Protein AF-A0A7W1BEW2-F1 (afdb_monomer)

pLDDT: mean 74.61, std 10.99, range [48.97, 94.62]

Secondary structure (DSSP, 8-state):
-PPPPPP---HHHHHHHHHHHHHHHH--TTHHHHHHHHHHHHHH-SHHHHHHHHHHHHHHHHHHHHHHHHHHHS-HHHHHHHHHHHHHHHHHTHHHHHHHHHHHHHHHHHS--

Nearest PDB structures (foldseek):
  6h2f-assembly1_J  TM=3.285E-01  e=8.934E+00  Aeromonas hydrophila subsp. hydrophila AL09-71

Sequence (113 aa):
MPAPLPRRGSLVSAINWMGGLSLLLFWLPVLGPLIAGLVGGWKAGAVGRAVAAVFLPALLTGLMAFAGVTYLTDWYVWGILAGVGGVLLCLLNVVPLLGGAVLGGLAARFSRP

Solvent-accessible surface area (backbone atoms only — not comparable to full-atom values): 5798 Å² total; per-residue (Å²): 134,86,79,84,75,82,81,84,74,56,66,69,59,49,50,54,48,51,52,50,45,53,62,53,62,75,51,47,78,45,60,58,37,21,52,52,14,23,56,48,2,33,72,49,52,31,48,74,56,15,59,60,55,62,52,53,58,24,52,51,48,10,52,51,33,19,53,53,40,22,69,75,63,80,33,64,70,60,5,52,51,38,12,53,48,37,26,51,56,41,55,72,40,36,65,35,19,50,53,16,10,46,52,16,6,53,54,34,56,71,73,58,132

Structure (mmCIF, N/CA/C/O backbone):
data_AF-A0A7W1BEW2-F1
#
_entry.id   AF-A0A7W1BEW2-F1
#
loop_
_atom_site.group_PDB
_atom_site.id
_atom_site.type_symbol
_atom_site.label_atom_id
_atom_site.label_alt_id
_atom_site.label_comp_id
_atom_site.label_asym_id
_atom_site.label_entity_id
_atom_site.label_seq_id
_atom_site.pdbx_PDB_ins_code
_atom_site.Cartn_x
_atom_site.Cartn_y
_atom_site.Cartn_z
_atom_site.occupancy
_atom_site.B_iso_or_equiv
_atom_site.auth_seq_id
_atom_site.auth_comp_id
_atom_site.auth_asym_id
_atom_site.auth_atom_id
_atom_site.pdbx_PDB_model_num
ATOM 1 N N . MET A 1 1 ? 42.003 -22.320 33.561 1.00 69.75 1 MET A N 1
ATOM 2 C CA . MET A 1 1 ? 40.839 -22.691 32.725 1.00 69.75 1 MET A CA 1
ATOM 3 C C . MET A 1 1 ? 40.802 -21.729 31.537 1.00 69.75 1 MET A C 1
ATOM 5 O O . MET A 1 1 ? 40.626 -20.545 31.793 1.00 69.75 1 MET A O 1
ATOM 9 N N . PRO A 1 2 ? 41.083 -22.148 30.289 1.00 63.28 2 PRO A N 1
ATOM 10 C CA . PRO A 1 2 ? 41.076 -21.228 29.146 1.00 63.28 2 PRO A CA 1
ATOM 11 C C . PRO A 1 2 ? 39.644 -20.839 28.736 1.00 63.28 2 PRO A C 1
ATOM 13 O O . PRO A 1 2 ? 38.741 -21.674 28.764 1.00 63.28 2 PRO A O 1
ATOM 16 N N . ALA A 1 3 ? 39.445 -19.565 28.381 1.00 71.81 3 ALA A N 1
ATOM 17 C CA . ALA A 1 3 ? 38.155 -19.016 27.958 1.00 71.81 3 ALA A CA 1
ATOM 18 C C . ALA A 1 3 ? 37.701 -19.620 26.608 1.00 71.81 3 ALA A C 1
ATOM 20 O O . ALA A 1 3 ? 38.542 -19.800 25.722 1.00 71.81 3 ALA A O 1
ATOM 21 N N . PRO A 1 4 ? 36.403 -19.925 26.405 1.00 64.06 4 PRO A N 1
ATOM 22 C CA . PRO A 1 4 ? 35.923 -20.484 25.141 1.00 64.06 4 PRO A CA 1
ATOM 23 C C . PRO A 1 4 ? 36.091 -19.481 23.988 1.00 64.06 4 PRO A C 1
ATOM 25 O O . PRO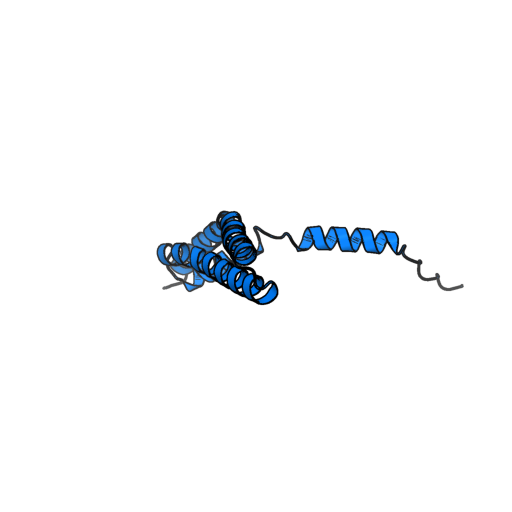 A 1 4 ? 35.672 -18.330 24.098 1.00 64.06 4 PRO A O 1
ATOM 28 N N . LEU A 1 5 ? 36.678 -19.914 22.867 1.00 63.19 5 LEU A N 1
ATOM 29 C CA . LEU A 1 5 ? 36.839 -19.081 21.671 1.00 63.19 5 LEU A CA 1
ATOM 30 C C . LEU A 1 5 ? 35.470 -18.769 21.025 1.00 63.19 5 LEU A C 1
ATOM 32 O O . LEU A 1 5 ? 34.639 -19.679 20.913 1.00 63.19 5 LEU A O 1
ATOM 36 N N . PRO A 1 6 ? 35.224 -17.530 20.549 1.00 61.88 6 PRO A N 1
ATOM 37 C CA . PRO A 1 6 ? 33.986 -17.180 19.858 1.00 61.88 6 PRO A CA 1
ATOM 38 C C . PRO A 1 6 ? 33.799 -18.064 18.620 1.00 61.88 6 PRO A C 1
ATOM 40 O O . PRO A 1 6 ? 34.673 -18.126 17.751 1.00 61.88 6 PRO A O 1
ATOM 43 N N . ARG A 1 7 ? 32.664 -18.769 18.531 1.00 64.06 7 ARG A N 1
ATOM 44 C CA . ARG A 1 7 ? 32.346 -19.626 17.379 1.00 64.06 7 ARG A CA 1
ATOM 45 C C . ARG A 1 7 ? 32.329 -18.777 16.103 1.00 64.06 7 ARG A C 1
ATOM 47 O O . ARG A 1 7 ? 31.500 -17.882 15.969 1.00 64.06 7 ARG A O 1
ATOM 54 N N . ARG A 1 8 ? 33.220 -19.080 15.150 1.00 60.66 8 ARG A N 1
ATOM 55 C CA . ARG A 1 8 ? 33.186 -18.512 13.792 1.00 60.66 8 ARG A CA 1
ATOM 56 C C . ARG A 1 8 ? 31.885 -18.940 13.106 1.00 60.66 8 ARG A C 1
ATOM 58 O O . ARG A 1 8 ? 31.735 -20.100 12.733 1.00 60.66 8 ARG A O 1
ATOM 65 N N . GLY A 1 9 ? 30.946 -18.009 12.963 1.00 63.03 9 GLY A N 1
ATOM 66 C CA . GLY A 1 9 ? 29.741 -18.199 12.157 1.00 63.03 9 GLY A CA 1
ATOM 67 C C . GLY A 1 9 ? 30.085 -18.280 10.668 1.00 63.03 9 GLY A C 1
ATOM 68 O O . GLY A 1 9 ? 30.953 -17.557 10.183 1.00 63.03 9 GLY A O 1
ATOM 69 N N . SER A 1 10 ? 29.418 -19.178 9.942 1.00 75.69 10 SER A N 1
ATOM 70 C CA . SER A 1 10 ? 29.592 -19.334 8.494 1.00 75.69 10 SER A CA 1
ATOM 71 C C . SER A 1 10 ? 29.005 -18.131 7.748 1.00 75.69 10 SER A C 1
ATOM 73 O O . SER A 1 10 ? 27.817 -17.840 7.879 1.00 75.69 10 SER A O 1
ATOM 75 N N . LEU A 1 11 ? 29.822 -17.464 6.924 1.00 75.56 11 LEU A N 1
ATOM 76 C CA . LEU A 1 11 ? 29.397 -16.362 6.048 1.00 75.56 11 LEU A CA 1
ATOM 77 C C . LEU A 1 11 ? 28.248 -16.790 5.120 1.00 75.56 11 LEU A C 1
ATOM 79 O O . LEU A 1 11 ? 27.293 -16.049 4.919 1.00 75.56 11 LEU A O 1
ATOM 83 N N . VAL A 1 12 ? 28.308 -18.024 4.612 1.00 79.81 12 VAL A N 1
ATOM 84 C CA . VAL A 1 12 ? 27.274 -18.603 3.740 1.00 79.81 12 VAL A CA 1
ATOM 85 C C . VAL A 1 12 ? 25.960 -18.793 4.502 1.00 79.81 12 VAL A C 1
ATOM 87 O O . VAL A 1 12 ? 24.888 -18.511 3.972 1.00 79.81 12 VAL A O 1
ATOM 90 N N . SER A 1 13 ? 26.031 -19.186 5.779 1.00 76.12 13 SER A N 1
ATOM 91 C CA . SER A 1 13 ? 24.850 -19.243 6.648 1.00 76.12 13 SER A CA 1
ATOM 92 C C . SER A 1 13 ? 24.268 -17.853 6.897 1.00 76.12 13 SER A C 1
ATOM 94 O O . SER A 1 13 ? 23.050 -17.716 6.936 1.00 76.12 13 SER A O 1
ATOM 96 N N . ALA A 1 14 ? 25.112 -16.830 7.049 1.00 78.06 14 ALA A N 1
ATOM 97 C CA . ALA A 1 14 ? 24.661 -15.456 7.245 1.00 78.06 14 ALA A CA 1
ATOM 98 C C . ALA A 1 14 ? 23.973 -14.891 5.990 1.00 78.06 14 ALA A C 1
ATOM 100 O O . ALA A 1 14 ? 22.916 -14.282 6.113 1.00 78.06 14 ALA A O 1
ATOM 101 N N . ILE A 1 15 ? 24.506 -15.155 4.792 1.00 83.12 15 ILE A N 1
ATOM 102 C CA . ILE A 1 15 ? 23.910 -14.733 3.511 1.00 83.12 15 ILE A CA 1
ATOM 103 C C . ILE A 1 15 ? 22.552 -15.408 3.285 1.00 83.12 15 ILE A C 1
ATOM 105 O O . ILE A 1 15 ? 21.583 -14.724 2.960 1.00 83.12 15 ILE A O 1
ATOM 109 N N . ASN A 1 16 ? 22.447 -16.720 3.527 1.00 83.19 16 ASN A N 1
ATOM 110 C CA . ASN A 1 16 ? 21.166 -17.427 3.423 1.00 83.19 16 ASN A CA 1
ATOM 111 C C . ASN A 1 16 ? 20.133 -16.894 4.423 1.00 83.19 16 ASN A C 1
ATOM 113 O O . ASN A 1 16 ? 18.950 -16.807 4.097 1.00 83.19 16 ASN A O 1
ATOM 117 N N . TRP A 1 17 ? 20.566 -16.508 5.625 1.00 78.75 17 TRP A N 1
ATOM 118 C CA . TRP A 1 17 ? 19.658 -16.008 6.652 1.00 78.75 17 TRP A CA 1
ATOM 119 C C . TRP A 1 17 ? 19.228 -14.564 6.428 1.00 78.75 17 TRP A C 1
ATOM 121 O O . TRP A 1 17 ? 18.056 -14.239 6.596 1.00 78.75 17 TRP A O 1
ATOM 131 N N . MET A 1 18 ? 20.136 -13.723 5.939 1.00 72.88 18 MET A N 1
ATOM 132 C CA . MET A 1 18 ? 19.807 -12.370 5.501 1.00 72.88 18 MET A CA 1
ATOM 133 C C . MET A 1 18 ? 18.888 -12.376 4.275 1.00 72.88 18 MET A C 1
ATOM 135 O O . MET A 1 18 ? 17.892 -11.663 4.282 1.00 72.88 18 MET A O 1
ATOM 139 N N . GLY A 1 19 ? 19.140 -13.221 3.269 1.00 79.19 19 GLY A N 1
ATOM 140 C CA . GLY A 1 19 ? 18.258 -13.360 2.104 1.00 79.19 19 GLY A CA 1
ATOM 141 C C . GLY A 1 19 ? 16.869 -13.890 2.471 1.00 79.19 19 GLY A C 1
ATOM 142 O O . GLY A 1 19 ? 15.862 -13.340 2.025 1.00 79.19 19 GLY A O 1
ATOM 143 N N . GLY A 1 20 ? 16.808 -14.899 3.350 1.00 75.50 20 GLY A N 1
ATOM 144 C CA . GLY A 1 20 ? 15.552 -15.427 3.887 1.00 75.50 20 GLY A CA 1
ATOM 145 C C . GLY A 1 20 ? 14.754 -14.375 4.661 1.00 75.50 20 GLY A C 1
ATOM 146 O O . GLY A 1 20 ? 13.552 -14.246 4.446 1.00 75.50 20 GLY A O 1
ATOM 147 N N . LEU A 1 21 ? 15.419 -13.569 5.497 1.00 72.00 21 LEU A N 1
ATOM 148 C CA . LEU A 1 21 ? 14.797 -12.466 6.235 1.00 72.00 21 LEU A CA 1
ATOM 149 C C . LEU A 1 21 ? 14.354 -11.319 5.330 1.00 72.00 21 LEU A C 1
ATOM 151 O O . LEU A 1 21 ? 13.281 -10.776 5.553 1.00 72.00 21 LEU A O 1
ATOM 155 N N . SER A 1 22 ? 15.118 -10.950 4.305 1.00 65.06 22 SER A N 1
ATOM 156 C CA . SER A 1 22 ? 14.691 -9.926 3.347 1.00 65.06 22 SER A CA 1
ATOM 157 C C . SER A 1 22 ? 13.468 -10.373 2.546 1.00 65.06 22 SER A C 1
ATOM 159 O O . SER A 1 22 ? 12.588 -9.550 2.318 1.00 65.06 22 SER A O 1
ATOM 161 N N . LEU A 1 23 ? 13.355 -11.664 2.204 1.00 61.16 23 LEU A N 1
ATOM 162 C CA . LEU A 1 23 ? 12.135 -12.246 1.628 1.00 61.16 23 LEU A CA 1
ATOM 163 C C . LEU A 1 23 ? 10.960 -12.229 2.625 1.00 61.16 23 LEU A C 1
ATOM 165 O O . LEU A 1 23 ? 9.830 -11.942 2.238 1.00 61.16 23 LEU A O 1
ATOM 169 N N . LEU A 1 24 ? 11.237 -12.515 3.904 1.00 61.31 24 LEU A N 1
ATOM 170 C CA . LEU A 1 24 ? 10.243 -12.579 4.980 1.00 61.31 24 LEU A CA 1
ATOM 171 C C . LEU A 1 24 ? 9.748 -11.190 5.426 1.00 61.31 24 LEU A C 1
ATOM 173 O O . LEU A 1 24 ? 8.592 -11.054 5.801 1.00 61.31 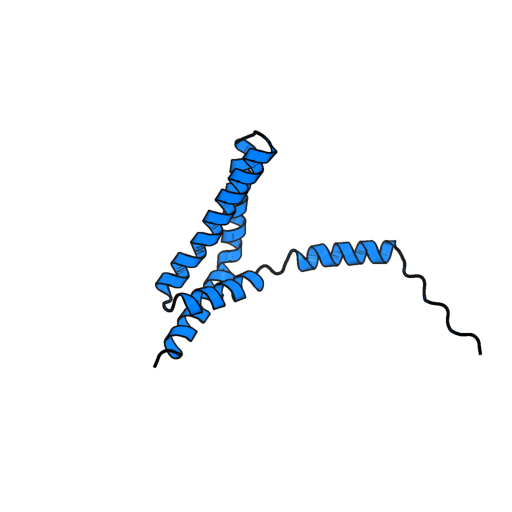24 LEU A O 1
ATOM 177 N N . LEU A 1 25 ? 10.601 -10.158 5.396 1.00 58.31 25 LEU A N 1
ATOM 178 C CA . LEU A 1 25 ? 10.295 -8.795 5.864 1.00 58.31 25 LEU A CA 1
ATOM 179 C C . LEU A 1 25 ? 9.850 -7.839 4.752 1.00 58.31 25 LEU A C 1
ATOM 181 O O . LEU A 1 25 ? 9.152 -6.871 5.042 1.00 58.31 25 LEU A O 1
ATOM 185 N N . PHE A 1 26 ? 10.201 -8.096 3.490 1.00 60.56 26 PHE A N 1
ATOM 186 C CA . PHE A 1 26 ? 9.556 -7.434 2.347 1.00 60.56 26 PHE A CA 1
ATOM 187 C C . PHE A 1 26 ? 8.041 -7.695 2.359 1.00 60.56 26 PHE A C 1
ATOM 189 O O . PHE A 1 26 ? 7.251 -6.850 1.931 1.00 60.56 26 PHE A O 1
ATOM 196 N N . TRP A 1 27 ? 7.652 -8.852 2.912 1.00 55.97 27 TRP A N 1
ATOM 1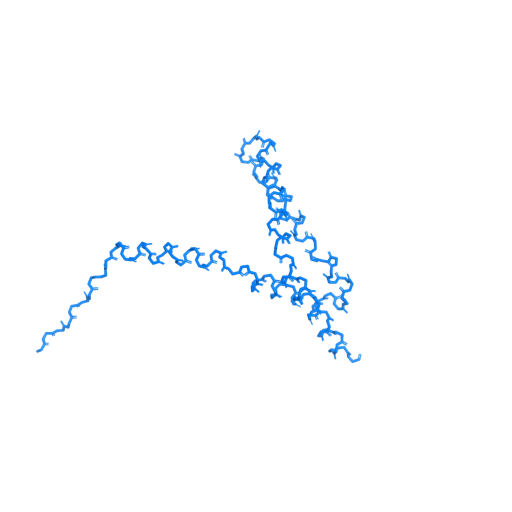97 C CA . TRP A 1 27 ? 6.285 -9.287 3.088 1.00 55.97 27 TRP A CA 1
ATOM 198 C C . TRP A 1 27 ? 5.862 -9.267 4.572 1.00 55.97 27 TRP A C 1
ATOM 200 O O . TRP A 1 27 ? 5.809 -10.301 5.223 1.00 55.97 27 TRP A O 1
ATOM 210 N N . LEU A 1 28 ? 5.321 -8.150 5.059 1.00 61.12 28 LEU A N 1
ATOM 211 C CA . LEU A 1 28 ? 4.079 -8.277 5.842 1.00 61.12 28 LEU A CA 1
ATOM 212 C C . LEU A 1 28 ? 2.904 -7.478 5.219 1.00 61.12 28 LEU A C 1
ATOM 214 O O . LEU A 1 28 ? 2.212 -6.752 5.941 1.00 61.12 28 LEU A O 1
ATOM 218 N N . PRO A 1 29 ? 2.626 -7.580 3.889 1.00 56.44 29 PRO A N 1
ATOM 219 C CA . PRO A 1 29 ? 1.310 -7.358 3.331 1.00 56.44 29 PRO A CA 1
ATOM 220 C C . PRO A 1 29 ? 0.331 -8.150 4.174 1.00 56.44 29 PRO A C 1
ATOM 222 O O . PRO A 1 29 ? 0.652 -9.200 4.735 1.00 56.44 29 PRO A O 1
ATOM 225 N N . VAL A 1 30 ? -0.854 -7.582 4.300 1.00 57.41 30 VAL A N 1
ATOM 226 C CA . VAL A 1 30 ? -1.800 -7.849 5.379 1.00 57.41 30 VAL A CA 1
ATOM 227 C C . VAL A 1 30 ? -1.564 -6.978 6.610 1.00 57.41 30 VAL A C 1
ATOM 229 O O . VAL A 1 30 ? -2.343 -6.049 6.777 1.00 57.41 30 VAL A O 1
ATOM 232 N N . LEU A 1 31 ? -0.532 -7.174 7.438 1.00 64.25 31 LEU A N 1
ATOM 233 C CA . LEU A 1 31 ? -0.445 -6.485 8.743 1.00 64.25 31 LEU A CA 1
ATOM 234 C C . LEU A 1 31 ? -0.213 -4.967 8.649 1.00 64.25 31 LEU A C 1
ATOM 236 O O . LEU A 1 31 ? -0.916 -4.205 9.311 1.00 64.25 31 LEU A O 1
ATOM 240 N N . GLY A 1 32 ? 0.707 -4.508 7.797 1.00 68.31 32 GLY A N 1
ATOM 241 C CA . GLY A 1 32 ? 0.917 -3.069 7.566 1.00 68.31 32 GLY A CA 1
ATOM 242 C C . GLY A 1 32 ? -0.332 -2.369 7.002 1.00 68.31 32 GLY A C 1
ATOM 243 O O . GLY A 1 32 ? -0.798 -1.389 7.588 1.00 68.31 32 GLY A O 1
ATOM 244 N N . PRO A 1 33 ? -0.929 -2.902 5.917 1.00 67.31 33 PRO A N 1
ATOM 245 C CA . PRO A 1 33 ? -2.197 -2.420 5.377 1.00 67.31 33 PRO A CA 1
ATOM 246 C C . PRO A 1 33 ? -3.347 -2.418 6.394 1.00 67.31 33 PRO A C 1
ATOM 248 O O . PRO A 1 33 ? -4.112 -1.458 6.435 1.00 67.31 33 PRO A O 1
ATOM 251 N N . LEU A 1 34 ? -3.451 -3.447 7.244 1.00 63.12 34 LEU A N 1
ATOM 252 C CA . LEU A 1 34 ? -4.475 -3.541 8.290 1.00 63.12 34 LEU A CA 1
ATOM 253 C C . LEU A 1 34 ? -4.357 -2.403 9.297 1.00 63.12 34 LEU A C 1
ATOM 255 O O . LEU A 1 34 ? -5.352 -1.749 9.591 1.00 63.12 34 LEU A O 1
ATOM 259 N N . ILE A 1 35 ? -3.148 -2.152 9.805 1.00 66.81 35 ILE A N 1
ATOM 260 C CA . ILE A 1 35 ? -2.891 -1.106 10.803 1.00 66.81 35 ILE A CA 1
ATOM 261 C C . ILE A 1 35 ? -3.117 0.279 10.186 1.00 66.81 35 ILE A C 1
ATOM 263 O O . ILE A 1 35 ? -3.770 1.127 10.794 1.00 66.81 35 ILE A O 1
ATOM 267 N N . ALA A 1 36 ? -2.644 0.496 8.955 1.00 68.88 36 ALA A N 1
ATOM 268 C CA . ALA A 1 36 ? -2.870 1.738 8.219 1.00 68.88 36 ALA A CA 1
ATOM 269 C C . ALA A 1 36 ? -4.368 1.992 7.975 1.00 68.88 36 ALA A C 1
ATOM 271 O O . ALA A 1 36 ? -4.852 3.106 8.191 1.00 68.88 36 ALA A O 1
ATOM 272 N N . GLY A 1 37 ? -5.111 0.947 7.598 1.00 66.06 37 GLY A N 1
ATOM 273 C CA . GLY A 1 37 ? -6.565 0.980 7.483 1.00 66.06 37 GLY A CA 1
ATOM 274 C C . GLY A 1 37 ? -7.230 1.323 8.815 1.00 66.06 37 GLY A C 1
ATOM 275 O O . GLY A 1 37 ? -8.056 2.227 8.864 1.00 66.06 37 GLY A O 1
ATOM 276 N N . LEU A 1 38 ? -6.828 0.673 9.909 1.00 69.19 38 LEU A N 1
ATOM 277 C CA . LEU A 1 38 ? -7.374 0.898 11.253 1.00 69.19 38 LEU A CA 1
ATOM 278 C C . LEU A 1 38 ? -7.209 2.351 11.707 1.00 69.19 38 LEU A C 1
ATOM 280 O O . LEU A 1 38 ? -8.185 2.987 12.105 1.00 69.19 38 LEU A O 1
ATOM 284 N N . VAL A 1 39 ? -6.005 2.911 11.575 1.00 71.75 39 VAL A N 1
ATOM 285 C CA . VAL A 1 39 ? -5.721 4.309 11.943 1.00 71.75 39 VAL A CA 1
ATOM 286 C C . VAL A 1 39 ? -6.450 5.287 11.014 1.00 71.75 39 VAL A C 1
ATOM 288 O O . VAL A 1 39 ? -7.030 6.272 11.480 1.00 71.75 39 VAL A O 1
ATOM 291 N N . GLY A 1 40 ? -6.473 5.009 9.707 1.00 66.62 40 GLY A N 1
ATOM 292 C CA . GLY A 1 40 ? -7.172 5.831 8.718 1.00 66.62 40 GLY A CA 1
ATOM 293 C C . GLY A 1 40 ? -8.688 5.852 8.929 1.00 66.62 40 GLY A C 1
ATOM 294 O O . GLY A 1 40 ? -9.299 6.921 8.915 1.00 66.62 40 GLY A O 1
ATOM 295 N N . GLY A 1 41 ? -9.289 4.692 9.203 1.00 65.81 41 GLY A N 1
ATOM 296 C CA . GLY A 1 41 ? -10.712 4.544 9.499 1.00 65.81 41 GLY A CA 1
ATOM 297 C C . GLY A 1 41 ? -11.111 5.207 10.813 1.00 65.81 41 GLY A C 1
ATOM 298 O O . GLY A 1 41 ? -12.122 5.911 10.861 1.00 65.81 41 GLY A O 1
ATOM 299 N N . TRP A 1 42 ? -10.274 5.070 11.848 1.00 63.09 42 TRP A N 1
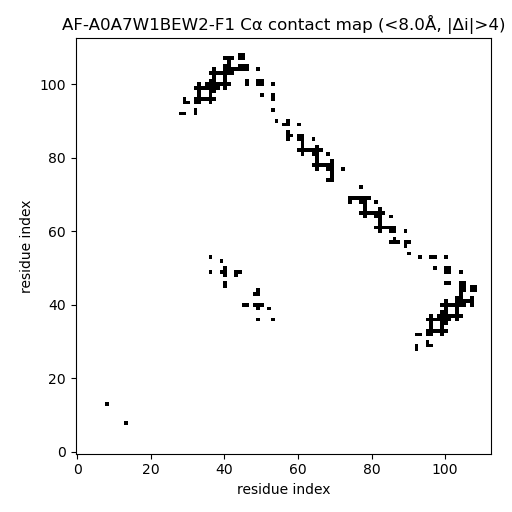ATOM 300 C CA . TRP A 1 42 ? -10.497 5.722 13.139 1.00 63.09 42 TRP A CA 1
ATOM 301 C C . TRP A 1 42 ? -10.487 7.253 13.008 1.00 63.09 42 TRP A C 1
ATOM 303 O O . TRP A 1 42 ? -11.370 7.940 13.522 1.00 63.09 42 TRP A O 1
ATOM 313 N N . LYS A 1 43 ? -9.555 7.798 12.215 1.00 67.44 43 LYS A N 1
ATOM 314 C CA . LYS A 1 43 ? -9.454 9.243 11.950 1.00 67.44 43 LYS A CA 1
ATOM 315 C C . LYS A 1 43 ? -10.538 9.768 10.998 1.00 67.44 43 LYS A C 1
ATOM 317 O O . LYS A 1 43 ? -10.965 10.913 11.138 1.00 67.44 43 LYS A O 1
ATOM 322 N N . ALA A 1 44 ? -11.017 8.947 10.060 1.00 68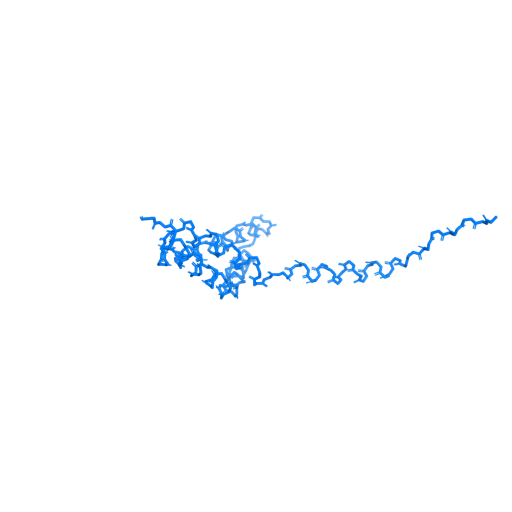.81 44 ALA A N 1
ATOM 323 C CA . ALA A 1 44 ? -12.106 9.305 9.149 1.00 68.81 44 ALA A CA 1
ATOM 324 C C . ALA A 1 44 ? -13.464 9.434 9.867 1.00 68.81 44 ALA A C 1
ATOM 326 O O . ALA A 1 44 ? -14.336 10.171 9.400 1.00 68.81 44 ALA A O 1
ATOM 327 N N . GLY A 1 45 ? -13.649 8.737 10.997 1.00 60.94 45 GLY A N 1
ATOM 328 C CA . GLY A 1 45 ? -14.814 8.863 11.883 1.00 60.94 45 GLY A CA 1
ATOM 329 C C . GLY A 1 45 ? -16.152 8.401 11.289 1.00 60.94 45 GLY A C 1
ATOM 330 O O . GLY A 1 45 ? -17.188 8.585 11.922 1.00 60.94 45 GLY A O 1
ATOM 331 N N . ALA A 1 46 ? -16.144 7.840 10.077 1.00 67.19 46 ALA A N 1
ATOM 332 C CA . ALA A 1 46 ? -17.294 7.260 9.393 1.00 67.19 46 ALA A CA 1
ATOM 333 C C . ALA A 1 46 ? -16.821 6.230 8.354 1.00 67.19 46 ALA A C 1
ATOM 335 O O . ALA A 1 46 ? -15.897 6.500 7.584 1.00 67.19 46 ALA A O 1
ATOM 336 N N . VAL A 1 47 ? -17.497 5.079 8.288 1.00 65.50 47 VAL A N 1
ATOM 337 C CA . VAL A 1 47 ? -17.119 3.948 7.418 1.00 65.50 47 VAL A CA 1
ATOM 338 C C . VAL A 1 47 ? -17.114 4.342 5.935 1.00 65.50 47 VAL A C 1
ATOM 340 O O . VAL A 1 47 ? -16.165 4.029 5.227 1.00 65.50 47 VAL A O 1
ATOM 343 N N . GLY A 1 48 ? -18.101 5.117 5.468 1.00 68.12 48 GLY A N 1
ATOM 344 C CA . GLY A 1 48 ? -18.160 5.558 4.065 1.00 68.12 48 GLY A CA 1
ATOM 345 C C . GLY A 1 48 ? -16.970 6.431 3.639 1.00 68.12 48 GLY A C 1
ATOM 346 O O . GLY A 1 48 ? -16.423 6.252 2.554 1.00 68.12 48 GLY A O 1
ATOM 347 N N . ARG A 1 49 ? -16.504 7.330 4.519 1.00 70.94 49 ARG A N 1
ATOM 348 C CA . ARG A 1 49 ? -15.309 8.157 4.267 1.00 70.94 49 ARG A CA 1
ATOM 349 C C . ARG A 1 49 ? -14.022 7.334 4.349 1.00 70.94 49 ARG A C 1
ATOM 351 O O . ARG A 1 49 ? -13.090 7.602 3.598 1.00 70.94 49 ARG A O 1
ATOM 358 N N . ALA A 1 50 ? -13.985 6.328 5.223 1.00 65.06 50 ALA A N 1
ATOM 359 C CA . ALA A 1 50 ? -12.854 5.417 5.365 1.00 65.06 50 ALA A CA 1
ATOM 360 C C . ALA A 1 50 ? -12.652 4.545 4.112 1.00 65.06 50 ALA A C 1
ATOM 362 O O . ALA A 1 50 ? -11.525 4.400 3.649 1.00 65.06 50 ALA A O 1
ATOM 363 N N . VAL A 1 51 ? -13.739 4.038 3.518 1.00 68.62 51 VAL A N 1
ATOM 364 C CA . VAL A 1 51 ? -13.707 3.240 2.279 1.00 68.62 51 VAL A CA 1
ATOM 365 C C . VAL A 1 51 ? -13.195 4.061 1.093 1.00 68.62 51 VAL A C 1
ATOM 367 O O . VAL A 1 51 ? -12.345 3.587 0.348 1.00 68.62 51 VAL A O 1
ATOM 370 N N . ALA A 1 52 ? -13.641 5.310 0.934 1.00 72.62 52 ALA A N 1
ATOM 371 C CA . ALA A 1 52 ? -13.126 6.182 -0.125 1.00 72.62 52 ALA A CA 1
ATOM 372 C C . ALA A 1 52 ? -11.632 6.517 0.070 1.00 72.62 52 ALA A C 1
ATOM 374 O O . ALA A 1 52 ? -10.868 6.559 -0.895 1.00 72.62 52 ALA A O 1
ATOM 375 N N . ALA A 1 53 ? -11.196 6.702 1.322 1.00 72.50 53 ALA A N 1
ATOM 376 C CA . ALA A 1 53 ? -9.806 7.009 1.658 1.00 72.50 53 ALA A CA 1
ATOM 377 C C . ALA A 1 53 ? -8.825 5.857 1.363 1.00 72.50 53 ALA A C 1
ATOM 379 O O . ALA A 1 53 ? -7.640 6.119 1.182 1.00 72.50 53 ALA A O 1
ATOM 380 N N . VAL A 1 54 ? -9.301 4.609 1.267 1.00 72.88 54 VAL A N 1
ATOM 381 C CA . VAL A 1 54 ? -8.491 3.420 0.931 1.00 72.88 54 VAL A CA 1
ATOM 382 C C . VAL A 1 54 ? -7.925 3.475 -0.494 1.00 72.88 54 VAL A C 1
ATOM 384 O O . VAL A 1 54 ? -6.830 2.974 -0.738 1.00 72.88 54 VAL A O 1
ATOM 387 N N . PHE A 1 55 ? -8.628 4.114 -1.435 1.00 77.38 55 PHE A N 1
ATOM 388 C CA . PHE A 1 55 ? -8.208 4.178 -2.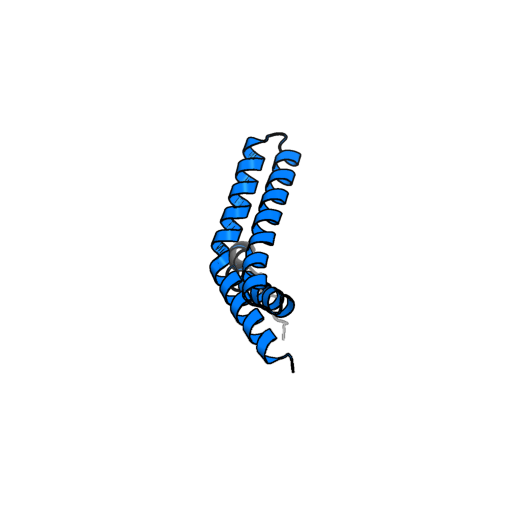843 1.00 77.38 55 PHE A CA 1
ATOM 389 C C . PHE A 1 55 ? -7.204 5.296 -3.134 1.00 77.38 55 PHE A C 1
ATOM 391 O O . PHE A 1 55 ? -6.406 5.190 -4.065 1.00 77.38 55 PHE A O 1
ATOM 398 N N . LEU A 1 56 ? -7.218 6.355 -2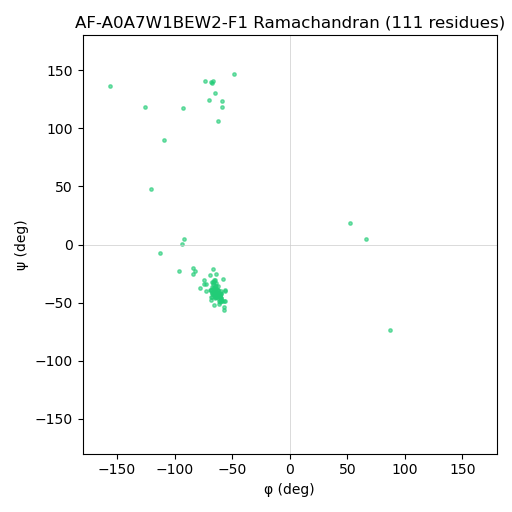.323 1.00 80.25 56 LEU A N 1
ATOM 399 C CA . LEU A 1 56 ? -6.322 7.497 -2.474 1.00 80.25 56 LEU A CA 1
ATOM 400 C C . LEU A 1 56 ? -4.826 7.117 -2.441 1.00 80.25 56 LEU A C 1
ATOM 402 O O . LEU A 1 56 ? -4.108 7.538 -3.348 1.00 80.25 56 LEU A O 1
ATOM 406 N N . PRO A 1 57 ? -4.328 6.312 -1.478 1.00 79.00 57 PRO A N 1
ATOM 407 C CA . PRO A 1 57 ? -2.927 5.903 -1.470 1.00 79.00 57 PRO A CA 1
ATOM 408 C C . PRO A 1 57 ? -2.560 5.042 -2.682 1.00 79.00 57 PRO A C 1
ATOM 410 O O . PRO A 1 57 ? -1.481 5.231 -3.225 1.00 79.00 57 PRO A O 1
ATOM 413 N N . ALA A 1 58 ? -3.454 4.173 -3.170 1.00 82.25 58 ALA A N 1
ATOM 414 C CA . ALA A 1 58 ? -3.182 3.371 -4.365 1.00 82.25 58 ALA A CA 1
ATOM 415 C C . ALA A 1 58 ? -2.938 4.258 -5.597 1.00 82.25 58 ALA A C 1
ATOM 417 O O . ALA A 1 58 ? -1.967 4.058 -6.326 1.00 82.25 58 ALA A O 1
ATOM 418 N N . LEU A 1 59 ? -3.779 5.28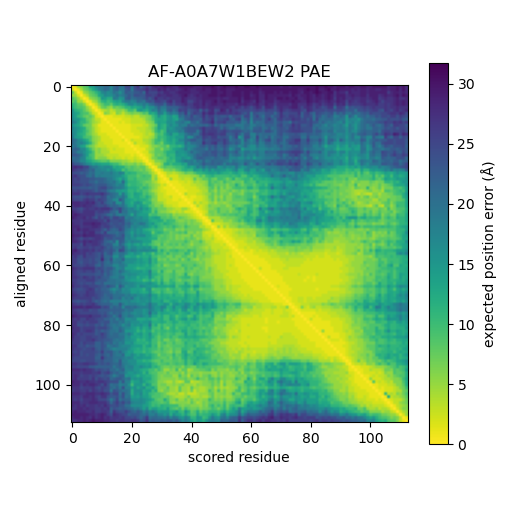1 -5.787 1.00 85.12 59 LEU A N 1
ATOM 419 C CA . LEU A 1 59 ? -3.628 6.240 -6.880 1.00 85.12 59 LEU A CA 1
ATOM 420 C C . LEU A 1 59 ? -2.339 7.065 -6.739 1.00 85.12 59 LEU A C 1
ATOM 422 O O . LEU A 1 59 ? -1.615 7.256 -7.715 1.00 85.12 59 LEU A O 1
ATOM 426 N N . LEU A 1 60 ? -2.039 7.525 -5.521 1.00 86.31 60 LEU A N 1
ATOM 427 C CA . LEU A 1 60 ? -0.855 8.335 -5.237 1.00 86.31 60 LEU A CA 1
ATOM 428 C C . LEU A 1 60 ? 0.438 7.548 -5.487 1.00 86.31 60 LEU A C 1
ATOM 430 O O . LEU A 1 60 ? 1.352 8.050 -6.138 1.00 86.31 60 LEU A O 1
ATOM 434 N N . THR A 1 61 ? 0.499 6.301 -5.013 1.00 85.25 61 THR A N 1
ATOM 435 C CA . THR A 1 61 ? 1.635 5.399 -5.229 1.00 85.25 61 THR A CA 1
ATOM 436 C C . THR A 1 61 ? 1.825 5.100 -6.712 1.00 85.25 61 THR A C 1
ATOM 438 O O . THR A 1 61 ? 2.952 5.160 -7.198 1.00 85.25 61 THR A O 1
ATOM 441 N N . GLY A 1 62 ? 0.739 4.855 -7.451 1.00 86.50 62 GLY A N 1
ATOM 442 C CA . GLY A 1 62 ? 0.789 4.679 -8.901 1.00 86.50 62 GLY A CA 1
ATOM 443 C C . GLY A 1 62 ? 1.337 5.899 -9.639 1.00 86.50 62 GLY A C 1
ATOM 444 O O . GLY A 1 62 ? 2.217 5.769 -10.486 1.00 86.50 62 GLY A O 1
ATOM 445 N N . LEU A 1 63 ? 0.868 7.098 -9.289 1.00 90.44 63 LEU A N 1
ATOM 446 C CA . LEU A 1 63 ? 1.332 8.336 -9.917 1.00 90.44 63 LEU A CA 1
ATOM 447 C C . LEU A 1 63 ? 2.809 8.619 -9.607 1.00 90.44 63 LEU A C 1
ATOM 449 O O . LEU A 1 63 ? 3.566 8.997 -10.499 1.00 90.44 63 LEU A O 1
ATOM 453 N N . MET A 1 64 ? 3.229 8.395 -8.359 1.00 88.38 64 MET A N 1
ATOM 454 C CA . MET A 1 64 ? 4.626 8.532 -7.938 1.00 88.38 64 MET A CA 1
ATOM 455 C C . MET A 1 64 ? 5.534 7.523 -8.652 1.00 88.38 64 MET A C 1
ATOM 457 O O . MET A 1 64 ? 6.611 7.896 -9.112 1.00 88.38 64 MET A O 1
ATOM 461 N N . ALA A 1 65 ? 5.097 6.267 -8.790 1.00 89.38 65 ALA A N 1
ATOM 462 C CA . ALA A 1 65 ? 5.840 5.232 -9.504 1.00 89.38 65 ALA A CA 1
ATOM 463 C C . ALA A 1 65 ? 5.960 5.543 -11.003 1.00 89.38 65 ALA A C 1
ATOM 465 O O . ALA A 1 65 ? 7.048 5.417 -11.563 1.00 89.38 65 ALA A O 1
ATOM 466 N N . PHE A 1 66 ? 4.878 6.016 -11.631 1.00 91.88 66 PHE A N 1
ATOM 467 C CA . PHE A 1 66 ? 4.900 6.496 -13.012 1.00 91.88 66 PHE A CA 1
ATOM 468 C C . PHE A 1 66 ? 5.917 7.625 -13.187 1.00 91.88 66 PHE A C 1
ATOM 470 O O . PHE A 1 66 ? 6.843 7.499 -13.985 1.00 91.88 66 PHE A O 1
ATOM 477 N N . ALA A 1 67 ? 5.788 8.695 -12.397 1.00 91.00 67 ALA A N 1
ATOM 478 C CA . ALA A 1 67 ? 6.650 9.866 -12.510 1.00 91.00 67 ALA A CA 1
ATOM 479 C C . ALA A 1 67 ? 8.124 9.520 -12.249 1.00 91.00 67 ALA A C 1
ATOM 481 O O . ALA A 1 67 ? 8.993 9.937 -13.010 1.00 91.00 67 ALA A O 1
ATOM 482 N N . GLY A 1 68 ? 8.404 8.724 -11.213 1.00 91.31 68 GLY A N 1
ATOM 483 C CA . GLY A 1 68 ? 9.763 8.325 -10.854 1.00 91.31 68 GLY A CA 1
ATOM 484 C C . GLY A 1 68 ? 10.427 7.462 -11.924 1.00 91.31 68 GLY A C 1
ATOM 485 O O . GLY A 1 68 ? 11.565 7.725 -12.305 1.00 91.31 68 GLY A O 1
ATOM 486 N N . VAL A 1 69 ? 9.720 6.462 -12.455 1.00 92.31 69 VAL A N 1
ATOM 487 C CA . VAL A 1 69 ? 10.289 5.579 -13.480 1.00 92.31 69 VAL A CA 1
ATOM 488 C C . VAL A 1 69 ? 10.421 6.293 -14.820 1.00 92.31 69 VAL A C 1
ATOM 490 O O . VAL A 1 69 ? 11.457 6.148 -15.464 1.00 92.31 69 VAL A O 1
ATOM 493 N N . THR A 1 70 ? 9.447 7.114 -15.227 1.00 92.06 70 THR A N 1
ATOM 494 C CA . THR A 1 70 ? 9.589 7.935 -16.440 1.00 92.06 70 THR A CA 1
ATOM 495 C C . THR A 1 70 ? 10.762 8.903 -16.321 1.00 92.06 70 THR A C 1
ATOM 497 O O . THR A 1 70 ? 11.543 8.994 -17.260 1.00 92.06 70 THR A O 1
ATOM 500 N N . TYR A 1 71 ? 10.933 9.565 -15.172 1.00 93.38 71 TYR A N 1
ATOM 501 C CA . TYR A 1 71 ? 12.046 10.489 -14.942 1.00 93.38 71 TYR A CA 1
ATOM 502 C C . TYR A 1 71 ? 13.417 9.800 -14.980 1.00 93.38 71 TYR A C 1
ATOM 504 O O . TYR A 1 71 ? 14.375 10.365 -15.489 1.00 93.38 71 TYR A O 1
ATOM 512 N N . LEU A 1 72 ? 13.525 8.579 -14.448 1.00 93.44 72 LEU A N 1
ATOM 513 C CA . LEU A 1 72 ? 14.799 7.854 -14.374 1.00 93.44 72 LEU A CA 1
ATOM 514 C C . LEU A 1 72 ? 15.183 7.126 -15.666 1.00 93.44 72 LEU A C 1
ATOM 516 O O . LEU A 1 72 ? 16.351 6.794 -15.847 1.00 93.44 72 LEU A O 1
ATOM 520 N N . THR A 1 73 ? 14.208 6.807 -16.517 1.00 91.88 73 THR A N 1
ATOM 521 C CA . THR A 1 73 ? 14.427 5.978 -17.714 1.00 91.88 73 THR A CA 1
ATOM 522 C C . THR A 1 73 ? 14.251 6.738 -19.025 1.00 91.88 73 THR A C 1
ATOM 524 O O . THR A 1 73 ? 14.499 6.158 -20.079 1.00 91.88 73 THR A O 1
ATOM 527 N N . ASP A 1 74 ? 13.776 7.989 -18.973 1.00 90.88 74 ASP A N 1
ATOM 528 C CA . ASP A 1 74 ? 13.374 8.809 -20.128 1.00 90.88 74 ASP A CA 1
ATOM 529 C C . ASP A 1 74 ? 12.377 8.107 -21.076 1.00 90.88 74 ASP A C 1
ATOM 531 O O . ASP A 1 74 ? 12.172 8.502 -22.227 1.00 90.88 74 ASP A O 1
ATOM 535 N N . TRP A 1 75 ? 11.710 7.054 -20.590 1.00 94.62 75 TRP A N 1
ATOM 536 C CA . TRP A 1 75 ? 10.799 6.222 -21.365 1.00 94.62 75 TRP A CA 1
ATOM 537 C C . TRP A 1 75 ? 9.433 6.120 -20.694 1.00 94.62 75 TRP A C 1
ATOM 539 O O . TRP A 1 75 ? 9.259 5.566 -19.606 1.00 94.62 75 TRP A O 1
ATOM 549 N N . TYR A 1 76 ? 8.412 6.606 -21.400 1.00 89.38 76 TYR A N 1
ATOM 550 C CA . TYR A 1 76 ? 7.034 6.614 -20.908 1.00 89.38 76 TYR A CA 1
ATOM 551 C C . TYR A 1 76 ? 6.459 5.210 -20.704 1.00 89.38 76 TYR A C 1
ATOM 553 O O . TYR A 1 76 ? 5.688 5.002 -19.772 1.00 89.38 76 TYR A O 1
ATOM 561 N N . VAL A 1 77 ? 6.857 4.230 -21.521 1.00 93.94 77 VAL A N 1
ATOM 562 C CA . VAL A 1 77 ? 6.335 2.854 -21.440 1.00 93.94 77 VAL A CA 1
ATOM 563 C C . VAL A 1 77 ? 6.646 2.216 -20.083 1.00 93.94 77 VAL A C 1
ATOM 565 O O . VAL A 1 77 ? 5.754 1.642 -19.458 1.00 93.94 77 VAL A O 1
ATOM 568 N N . TRP A 1 78 ? 7.877 2.371 -19.583 1.00 88.50 78 TRP A N 1
ATOM 569 C CA . TRP A 1 78 ? 8.271 1.847 -18.271 1.00 88.50 78 TRP A CA 1
ATOM 570 C C . TRP A 1 78 ? 7.570 2.570 -17.125 1.00 88.50 78 TRP A C 1
ATOM 572 O O . TRP A 1 78 ? 7.159 1.926 -16.161 1.00 88.50 78 TRP A O 1
ATOM 582 N N . GLY A 1 79 ? 7.359 3.880 -17.262 1.00 89.69 79 GLY A N 1
ATOM 583 C CA . GLY A 1 79 ? 6.548 4.647 -16.322 1.00 89.69 79 GLY A CA 1
ATOM 584 C C . GLY A 1 79 ? 5.118 4.137 -16.231 1.00 89.69 79 GLY A C 1
ATOM 585 O O . GLY A 1 79 ? 4.618 3.905 -15.134 1.00 89.69 79 GLY A O 1
ATOM 586 N N . ILE A 1 80 ? 4.453 3.918 -17.370 1.00 91.25 80 ILE A N 1
ATOM 587 C CA . ILE A 1 80 ? 3.074 3.402 -17.400 1.00 91.25 80 ILE A CA 1
ATOM 588 C C . ILE A 1 80 ? 3.014 2.034 -16.722 1.00 91.25 80 ILE A C 1
ATOM 590 O O . ILE A 1 80 ? 2.149 1.808 -15.876 1.00 91.25 80 ILE A O 1
ATOM 594 N N . LEU A 1 81 ? 3.957 1.145 -17.043 1.00 93.38 81 LEU A N 1
ATOM 595 C CA . LEU A 1 81 ? 4.016 -0.190 -16.455 1.00 93.38 81 LEU A CA 1
ATOM 596 C C . LEU A 1 81 ? 4.207 -0.133 -14.930 1.00 93.38 81 LEU A C 1
ATOM 598 O O . LEU A 1 81 ? 3.512 -0.831 -14.194 1.00 93.38 81 LEU A O 1
ATOM 602 N N . ALA A 1 82 ? 5.109 0.727 -14.453 1.00 88.81 82 ALA A N 1
ATOM 603 C CA . ALA A 1 82 ? 5.378 0.914 -13.031 1.00 88.81 82 ALA A CA 1
ATOM 604 C C . ALA A 1 82 ? 4.206 1.570 -12.292 1.00 88.81 82 ALA A C 1
ATOM 606 O O . ALA A 1 82 ? 3.876 1.164 -11.179 1.00 88.81 82 ALA A O 1
ATOM 607 N N . GLY A 1 83 ? 3.543 2.547 -12.912 1.00 89.19 83 GLY A N 1
ATOM 608 C CA . GLY A 1 83 ? 2.374 3.205 -12.343 1.00 89.19 83 GLY A CA 1
ATOM 609 C C . GLY A 1 83 ? 1.188 2.257 -12.218 1.00 89.19 83 GLY A C 1
ATOM 610 O O . GLY A 1 83 ? 0.644 2.093 -11.127 1.00 89.19 83 GLY A O 1
ATOM 611 N N . VAL A 1 84 ? 0.829 1.566 -13.305 1.00 90.12 84 VAL A N 1
ATOM 612 C CA . VAL A 1 84 ? -0.252 0.567 -13.306 1.00 90.12 84 VAL A CA 1
ATOM 613 C C . VAL A 1 84 ? 0.081 -0.591 -12.364 1.00 90.12 84 VAL A C 1
ATOM 615 O O . VAL A 1 84 ? -0.763 -0.986 -11.562 1.00 90.12 84 VAL A O 1
ATOM 618 N N . GLY A 1 85 ? 1.321 -1.087 -12.397 1.00 87.12 85 GLY A N 1
ATOM 619 C CA . GLY A 1 85 ? 1.802 -2.118 -11.480 1.00 87.12 85 GLY A CA 1
ATOM 620 C C . GLY A 1 85 ? 1.717 -1.687 -10.014 1.00 87.12 85 GLY A C 1
ATOM 621 O O . GLY A 1 85 ? 1.240 -2.452 -9.181 1.00 87.12 85 GLY A O 1
ATOM 622 N N . GLY A 1 86 ? 2.093 -0.443 -9.703 1.00 84.62 86 GLY A N 1
ATOM 623 C CA . GLY A 1 86 ? 1.993 0.136 -8.363 1.00 84.62 86 GLY A CA 1
ATOM 624 C C . GLY A 1 86 ? 0.551 0.224 -7.860 1.00 84.62 86 GLY A C 1
ATOM 625 O O . GLY A 1 86 ? 0.268 -0.215 -6.745 1.00 84.62 86 GLY A O 1
ATOM 626 N N . VAL A 1 87 ? -0.380 0.704 -8.696 1.00 83.38 87 VAL A N 1
ATOM 627 C CA . VAL A 1 87 ? -1.814 0.727 -8.351 1.00 83.38 87 VAL A CA 1
ATOM 628 C C . VAL A 1 87 ? -2.327 -0.691 -8.105 1.00 83.38 87 VAL A C 1
ATOM 630 O O . VAL A 1 87 ? -2.952 -0.941 -7.077 1.00 83.38 87 VAL A O 1
ATOM 633 N N . LEU A 1 88 ? -2.049 -1.632 -9.012 1.00 82.56 88 LEU A N 1
ATOM 634 C CA . LEU A 1 88 ? -2.523 -3.014 -8.902 1.00 82.56 88 LEU A CA 1
ATOM 635 C C . LEU A 1 88 ? -1.973 -3.714 -7.653 1.00 82.56 88 LEU A C 1
ATOM 637 O O . LEU A 1 88 ? -2.734 -4.368 -6.945 1.00 82.56 88 LEU A O 1
ATOM 641 N N . LEU A 1 89 ? -0.691 -3.533 -7.324 1.00 79.00 89 LEU A N 1
ATOM 642 C CA . LEU A 1 89 ? -0.087 -4.080 -6.103 1.00 79.00 89 LEU A CA 1
ATOM 643 C C . LEU A 1 89 ? -0.722 -3.501 -4.829 1.00 79.00 89 LEU A C 1
ATOM 645 O O . LEU A 1 89 ? -0.971 -4.239 -3.871 1.00 79.00 89 LEU A O 1
ATOM 649 N N . CYS A 1 90 ? -1.038 -2.203 -4.813 1.00 76.50 90 CYS A N 1
ATOM 650 C CA . CYS A 1 90 ? -1.791 -1.594 -3.716 1.00 76.50 90 CYS A CA 1
ATOM 651 C C . CYS A 1 90 ? -3.223 -2.144 -3.628 1.00 76.50 90 CYS A C 1
ATOM 653 O O . CYS A 1 90 ? -3.694 -2.432 -2.528 1.00 76.50 90 CYS A O 1
ATOM 655 N N . LEU A 1 91 ? -3.894 -2.350 -4.765 1.00 74.81 91 LEU A N 1
ATOM 656 C CA . LEU A 1 91 ? -5.238 -2.932 -4.827 1.00 74.81 91 LEU A CA 1
ATOM 657 C C . LEU A 1 91 ? -5.268 -4.402 -4.385 1.00 74.81 91 LEU A C 1
ATOM 659 O O . LEU A 1 91 ? -6.220 -4.824 -3.740 1.00 74.81 91 LEU A O 1
ATOM 663 N N . LEU A 1 92 ? -4.213 -5.180 -4.624 1.00 77.12 92 LEU A N 1
ATOM 664 C CA . LEU A 1 92 ? -4.102 -6.540 -4.077 1.00 77.12 92 LEU A CA 1
ATOM 665 C C . LEU A 1 92 ? -4.041 -6.546 -2.537 1.00 77.12 92 LEU A C 1
ATOM 667 O O . LEU A 1 92 ? -4.472 -7.503 -1.898 1.00 77.12 92 LEU A O 1
ATOM 671 N N . ASN A 1 93 ? -3.582 -5.448 -1.931 1.00 72.75 93 ASN A N 1
ATOM 672 C CA . ASN A 1 93 ? -3.556 -5.242 -0.482 1.00 72.75 93 ASN A CA 1
ATOM 673 C C . ASN A 1 93 ? -4.812 -4.542 0.067 1.00 72.75 93 ASN A C 1
ATOM 675 O O . ASN A 1 93 ? -4.885 -4.258 1.265 1.00 72.75 93 ASN A O 1
ATOM 679 N N . VAL A 1 94 ? -5.818 -4.276 -0.772 1.00 70.88 94 VAL A N 1
ATOM 680 C CA . VAL A 1 94 ? -7.036 -3.570 -0.350 1.00 70.88 94 VAL A CA 1
ATOM 681 C C . VAL A 1 94 ? -7.873 -4.388 0.621 1.00 70.88 94 VAL A C 1
ATOM 683 O O . VAL A 1 94 ? -8.464 -3.792 1.506 1.00 70.88 94 VAL A O 1
ATOM 686 N N . VAL A 1 95 ? -7.901 -5.721 0.538 1.00 72.75 95 VAL A N 1
ATOM 687 C CA . VAL A 1 95 ? -8.702 -6.565 1.450 1.00 72.75 95 VAL A CA 1
ATOM 688 C C . VAL A 1 95 ? -8.347 -6.331 2.932 1.00 72.75 95 VAL A C 1
ATOM 690 O O . VAL A 1 95 ? -9.240 -5.982 3.708 1.00 72.75 95 VAL A O 1
ATOM 693 N N . PRO A 1 96 ? -7.073 -6.434 3.354 1.00 70.50 96 PRO A N 1
ATOM 694 C CA . PRO A 1 96 ? -6.690 -6.087 4.721 1.00 70.50 96 PRO A CA 1
ATOM 695 C C . PRO A 1 96 ? -6.849 -4.591 5.037 1.00 70.50 96 PRO A C 1
ATOM 697 O O . PRO A 1 96 ? -7.233 -4.249 6.154 1.00 70.50 96 PRO A O 1
ATOM 700 N N . LEU A 1 97 ? -6.632 -3.689 4.071 1.00 67.50 97 LEU A N 1
ATOM 701 C CA . LEU A 1 97 ? -6.765 -2.240 4.285 1.00 67.50 97 LEU A CA 1
ATOM 702 C C . LEU A 1 97 ? -8.229 -1.807 4.497 1.00 67.50 97 LEU A C 1
ATOM 704 O O . LEU A 1 97 ? -8.512 -0.998 5.378 1.00 67.50 97 LEU A O 1
ATOM 708 N N . LEU A 1 98 ? -9.169 -2.404 3.758 1.00 72.69 98 LEU A N 1
ATOM 709 C CA . LEU A 1 98 ? -10.617 -2.276 3.951 1.00 72.69 98 LEU A CA 1
ATOM 710 C C . LEU A 1 98 ? -11.048 -2.877 5.285 1.00 72.69 98 LEU A C 1
ATOM 712 O O . LEU A 1 98 ? -11.796 -2.233 6.015 1.00 72.69 98 LEU A O 1
ATOM 716 N N . GLY A 1 99 ? -10.557 -4.074 5.623 1.00 75.56 99 GLY A N 1
ATOM 717 C CA . GLY A 1 99 ? -10.832 -4.710 6.912 1.00 75.56 99 GLY A CA 1
ATOM 718 C C . GLY A 1 99 ? -10.428 -3.814 8.085 1.00 75.56 99 GLY A C 1
ATOM 719 O O . GLY A 1 99 ? -11.243 -3.538 8.965 1.00 75.56 99 GLY A O 1
ATOM 720 N N . GLY A 1 100 ? -9.211 -3.266 8.048 1.00 71.88 100 GLY A N 1
ATOM 721 C CA . GLY A 1 100 ? -8.744 -2.276 9.017 1.00 71.88 100 GLY A CA 1
ATOM 722 C C . GLY A 1 100 ? -9.590 -0.999 9.015 1.00 71.88 100 GLY A C 1
ATOM 723 O O . GLY A 1 100 ? -10.023 -0.554 10.073 1.00 71.88 100 GLY A O 1
ATOM 724 N N . ALA A 1 101 ? -9.886 -0.428 7.843 1.00 71.56 101 ALA A N 1
ATOM 725 C CA . ALA A 1 101 ? -10.662 0.809 7.708 1.00 71.56 101 ALA A CA 1
ATOM 726 C C . ALA A 1 101 ? -12.093 0.695 8.249 1.00 71.56 101 ALA A C 1
ATOM 728 O O . ALA A 1 101 ? -12.584 1.621 8.900 1.00 71.56 101 ALA A O 1
ATOM 729 N N . VAL A 1 102 ? -12.750 -0.445 8.030 1.00 76.25 102 VAL A N 1
ATOM 730 C CA . VAL A 1 102 ? -14.085 -0.729 8.570 1.00 76.25 102 VAL A CA 1
ATOM 731 C C . VAL A 1 102 ? -14.023 -0.886 10.089 1.00 76.25 102 VAL A C 1
ATOM 733 O O . VAL A 1 102 ? -14.798 -0.236 10.790 1.00 76.25 102 VAL A O 1
ATOM 736 N N . LEU A 1 103 ? -13.076 -1.673 10.611 1.00 76.94 103 LEU A N 1
ATOM 737 C CA . LEU A 1 103 ? -12.905 -1.873 12.055 1.00 76.94 103 LEU A CA 1
ATOM 738 C C . LEU A 1 103 ? -12.552 -0.567 12.782 1.00 76.94 103 LEU A C 1
ATOM 740 O O . LEU A 1 103 ? -13.160 -0.245 13.802 1.00 76.94 103 LEU A O 1
ATOM 744 N N . GLY A 1 104 ? -11.634 0.226 12.229 1.00 71.94 104 GLY A N 1
ATOM 745 C CA . GLY A 1 104 ? -11.266 1.539 12.758 1.00 71.94 104 GLY A CA 1
ATOM 746 C C . GLY A 1 104 ? -12.421 2.541 12.707 1.00 71.94 104 GLY A C 1
ATOM 747 O O . GLY A 1 104 ? -12.667 3.256 13.678 1.00 71.94 104 GLY A O 1
ATOM 748 N N . GLY A 1 105 ? -13.180 2.563 11.606 1.00 70.31 105 GLY A N 1
ATOM 749 C CA . GLY A 1 105 ? -14.356 3.423 11.457 1.00 70.31 105 GLY A CA 1
ATOM 750 C C . GLY A 1 105 ? -15.493 3.067 12.420 1.00 70.31 105 GLY A C 1
ATOM 751 O O . GLY A 1 105 ? -16.139 3.964 12.964 1.00 70.31 105 GLY A O 1
ATOM 752 N N . LEU A 1 106 ? -15.712 1.773 12.678 1.00 75.88 106 LEU A N 1
ATOM 753 C CA . LEU A 1 106 ? -16.666 1.295 13.682 1.00 75.88 106 LEU A CA 1
ATOM 754 C C . LEU A 1 106 ? -16.205 1.639 15.103 1.00 75.88 106 LEU A C 1
ATOM 756 O O . LEU A 1 106 ? -17.000 2.166 15.877 1.00 75.88 106 LEU A O 1
ATOM 760 N N . ALA A 1 107 ? -14.927 1.426 15.431 1.00 73.88 107 ALA A N 1
ATOM 761 C CA . ALA A 1 107 ? -14.370 1.772 16.739 1.00 73.88 107 ALA A CA 1
ATOM 762 C C . ALA A 1 107 ? -14.487 3.279 17.042 1.00 73.88 107 ALA A C 1
ATOM 764 O O . ALA A 1 107 ? -14.866 3.663 18.146 1.00 73.88 107 ALA A O 1
ATOM 765 N N . ALA A 1 108 ? -14.258 4.146 16.050 1.00 67.69 108 ALA A N 1
ATOM 766 C CA . ALA A 1 108 ? -14.427 5.592 16.209 1.00 67.69 108 ALA A CA 1
ATOM 767 C C . ALA A 1 108 ? -15.884 6.011 16.451 1.00 67.69 108 ALA A C 1
ATOM 769 O O . ALA A 1 108 ? -16.125 7.000 17.143 1.00 67.69 108 ALA A O 1
ATOM 770 N N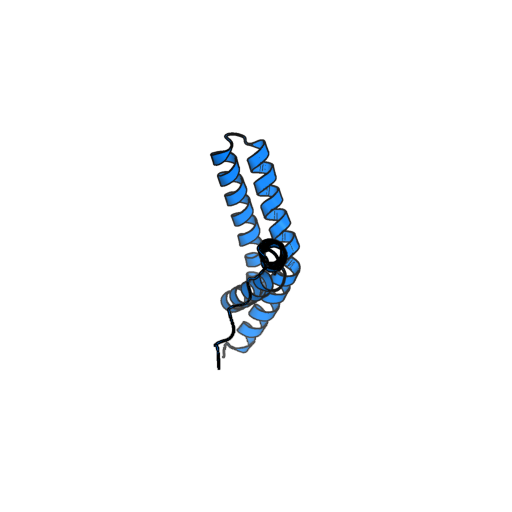 . ARG A 1 109 ? -16.857 5.266 15.907 1.00 64.31 109 ARG A N 1
ATOM 771 C CA . ARG A 1 109 ? -18.287 5.523 16.135 1.00 64.31 109 ARG A CA 1
ATOM 772 C C . ARG A 1 109 ? -18.688 5.291 17.595 1.00 64.31 109 ARG A C 1
ATOM 774 O O . ARG A 1 109 ? -19.575 5.983 18.071 1.00 64.31 109 ARG A O 1
ATOM 781 N N . PHE A 1 110 ? -18.050 4.346 18.288 1.00 63.03 110 PHE A N 1
ATOM 782 C CA . PHE A 1 110 ? -18.342 4.032 19.693 1.00 63.03 110 PHE A CA 1
ATOM 783 C C . PHE A 1 110 ? -17.620 4.941 20.703 1.00 63.03 110 PHE A C 1
ATOM 785 O O . PHE A 1 110 ? -18.059 5.026 21.844 1.00 63.03 110 PHE A O 1
ATOM 792 N N . SER A 1 111 ? -16.536 5.624 20.314 1.00 59.75 111 SER A N 1
ATOM 793 C CA . SER A 1 111 ? -15.763 6.502 21.216 1.00 59.75 111 SER A CA 1
ATOM 794 C C . SER A 1 111 ? -16.172 7.979 21.191 1.00 59.75 111 SER A C 1
ATOM 796 O O . SER A 1 111 ? -15.556 8.782 21.889 1.00 59.75 111 SER A O 1
ATOM 798 N N . ARG A 1 112 ? -17.173 8.367 20.393 1.00 48.97 112 ARG A N 1
ATOM 799 C CA . ARG A 1 112 ? -17.748 9.717 20.457 1.00 48.97 112 ARG A CA 1
ATOM 800 C C . ARG A 1 112 ? -18.943 9.693 21.424 1.00 48.97 112 ARG A C 1
ATOM 802 O O . ARG A 1 112 ? -19.856 8.917 21.145 1.00 48.97 112 ARG A O 1
ATOM 809 N N . PRO A 1 113 ? -18.913 10.450 22.542 1.00 52.59 113 PRO A N 1
ATOM 810 C CA . PRO A 1 113 ? -20.086 10.629 23.398 1.00 52.59 113 PRO A CA 1
ATOM 811 C C . PRO A 1 113 ? -21.233 11.305 22.640 1.00 52.59 113 PRO A C 1
ATOM 813 O O . PRO A 1 113 ? -20.945 12.060 21.677 1.00 52.59 113 PRO A O 1
#

Mean predicted aligned error: 13.08 Å

Foldseek 3Di:
DDDDDPDDDDPVVVVVVVVVVCVVVVDPLLPVLLQLLLVQLLVLLALVSSLVVLLVVLQVQLQCQLVVQCVVPVDNVNSNVRSVVSSVVSVVSSVSNSVNNNNNNVVNPVPDD

Radius of gyration: 21.34 Å; Cα contacts (8 Å, |Δi|>4): 140; chains: 1; bounding box: 61×33×54 Å